Protein AF-A0A9E2DT09-F1 (afdb_monomer_lite)

Sequence (58 aa):
MSAWIADLTVKKQKAGRLAYLNARLIDPASGRDEIGGLLTQGETIADLGPHIIGDGLA

Structure (mmCIF, N/CA/C/O backbone):
data_AF-A0A9E2DT09-F1
#
_entry.id   AF-A0A9E2DT09-F1
#
loop_
_atom_site.group_PDB
_atom_site.id
_atom_site.type_symbol
_atom_site.label_atom_id
_atom_site.label_alt_id
_atom_site.label_comp_id
_atom_site.label_asym_id
_atom_site.label_entity_id
_atom_site.label_seq_id
_atom_site.pdbx_PDB_ins_code
_atom_site.Cartn_x
_atom_site.Cartn_y
_atom_site.Cartn_z
_atom_site.occupancy
_atom_site.B_iso_or_equiv
_atom_site.auth_seq_id
_atom_site.auth_comp_id
_atom_site.auth_asym_id
_atom_site.auth_atom_id
_atom_site.pdbx_PDB_model_num
ATOM 1 N N . MET A 1 1 ? -9.231 41.107 29.703 1.00 47.59 1 MET A N 1
ATOM 2 C CA . MET A 1 1 ? -9.040 40.393 28.423 1.00 47.59 1 MET A CA 1
ATOM 3 C C . MET A 1 1 ? -8.117 39.214 28.649 1.00 47.59 1 MET A C 1
ATOM 5 O O . MET A 1 1 ? -7.007 39.475 29.073 1.00 47.59 1 MET A O 1
ATOM 9 N N . SER A 1 2 ? -8.572 37.986 28.382 1.00 44.75 2 SER A N 1
ATOM 10 C CA . SER A 1 2 ? -7.740 36.836 27.980 1.00 44.75 2 SER A CA 1
ATOM 11 C C . SER A 1 2 ? -8.669 35.683 27.604 1.00 44.75 2 SER A C 1
ATOM 13 O O . SER A 1 2 ? -9.131 34.944 28.465 1.00 44.75 2 SER A O 1
ATOM 15 N N . ALA A 1 3 ? -8.978 35.565 26.316 1.00 66.12 3 ALA A N 1
ATOM 16 C CA . ALA A 1 3 ? -9.627 34.395 25.738 1.00 66.12 3 ALA A CA 1
ATOM 17 C C . ALA A 1 3 ? -8.803 33.976 24.518 1.00 66.12 3 ALA A C 1
ATOM 19 O O . ALA A 1 3 ? -9.071 34.435 23.418 1.00 66.12 3 ALA A O 1
ATOM 20 N N . TRP A 1 4 ? -7.759 33.175 24.735 1.00 67.94 4 TRP A N 1
ATOM 21 C CA . TRP A 1 4 ? -6.991 32.524 23.667 1.00 67.94 4 TRP A CA 1
ATOM 22 C C . TRP A 1 4 ? -6.481 31.170 24.158 1.00 67.94 4 TRP A C 1
ATOM 24 O O . TRP A 1 4 ? -5.289 30.942 24.310 1.00 67.94 4 TRP A O 1
ATOM 34 N N . ILE A 1 5 ? -7.409 30.259 24.423 1.00 58.03 5 ILE A N 1
ATOM 35 C CA . ILE A 1 5 ? -7.173 28.841 24.158 1.00 58.03 5 ILE A CA 1
ATOM 36 C C . ILE A 1 5 ? -8.366 28.443 23.305 1.00 58.03 5 ILE A C 1
ATOM 38 O O . ILE A 1 5 ? -9.430 28.098 23.813 1.00 58.03 5 ILE A O 1
ATOM 42 N N . ALA A 1 6 ? -8.227 28.663 21.998 1.00 60.41 6 ALA A N 1
ATOM 43 C CA . ALA A 1 6 ? -9.179 28.135 21.043 1.00 60.41 6 ALA A CA 1
ATOM 44 C C . ALA A 1 6 ? -9.165 26.613 21.191 1.00 60.41 6 ALA A C 1
ATOM 46 O O . ALA A 1 6 ? -8.097 26.004 21.241 1.00 60.41 6 ALA A O 1
ATOM 47 N N . ASP A 1 7 ? -10.358 26.047 21.316 1.00 64.50 7 ASP A N 1
ATOM 48 C CA . ASP A 1 7 ? -10.643 24.622 21.274 1.00 64.50 7 ASP A CA 1
ATOM 49 C C . ASP A 1 7 ? -9.774 23.916 20.215 1.00 64.50 7 ASP A C 1
ATOM 51 O O . ASP A 1 7 ? -10.026 23.994 19.014 1.00 64.50 7 ASP A O 1
ATOM 55 N N . LEU A 1 8 ? -8.716 23.236 20.667 1.00 67.50 8 LEU A N 1
ATOM 56 C CA . LEU A 1 8 ? -7.915 22.318 19.858 1.00 67.50 8 LEU A CA 1
ATOM 57 C C . LEU A 1 8 ? -8.622 20.959 19.817 1.00 67.50 8 LEU A C 1
ATOM 59 O O . LEU A 1 8 ? -8.020 19.921 20.095 1.00 67.50 8 LEU A O 1
ATOM 63 N N . THR A 1 9 ? -9.916 20.941 19.493 1.00 71.25 9 THR A N 1
ATOM 64 C CA . THR A 1 9 ? -10.574 19.683 19.154 1.00 71.25 9 THR A CA 1
ATOM 65 C C . THR A 1 9 ? -10.024 19.245 17.804 1.00 71.25 9 THR A C 1
ATOM 67 O O . THR A 1 9 ? -10.467 19.679 16.738 1.00 71.25 9 THR A O 1
ATOM 70 N N . VAL A 1 10 ? -9.019 18.370 17.841 1.00 68.38 10 VAL A N 1
ATOM 71 C CA . VAL A 1 10 ? -8.560 17.651 16.655 1.00 68.38 10 VAL A CA 1
ATOM 72 C C . VAL A 1 10 ? -9.724 16.779 16.196 1.00 68.38 10 VAL A C 1
ATOM 74 O O . VAL A 1 10 ? -9.985 15.709 16.749 1.00 68.38 10 VAL A O 1
ATOM 77 N N . LYS A 1 11 ? -10.465 17.241 15.184 1.00 71.69 11 LYS A N 1
ATOM 78 C CA . LYS A 1 11 ? -11.458 16.407 14.506 1.00 71.69 11 LYS A CA 1
ATOM 79 C C . LYS A 1 11 ? -10.734 15.195 13.929 1.00 71.69 11 LYS A C 1
ATOM 81 O O . LYS A 1 11 ? -9.973 15.324 12.972 1.00 71.69 11 LYS A O 1
ATOM 86 N N . LYS A 1 12 ? -11.003 14.012 14.488 1.00 68.62 12 LYS A N 1
ATOM 87 C CA . LYS A 1 12 ? -10.594 12.738 13.894 1.00 68.62 12 LYS A CA 1
ATOM 88 C C . LYS A 1 12 ? -11.287 12.616 12.535 1.00 68.62 12 LYS A C 1
ATOM 90 O O . LYS A 1 12 ? -12.472 12.293 12.462 1.00 68.62 12 LYS A O 1
ATOM 95 N N . GLN A 1 13 ? -10.567 12.935 11.463 1.00 69.75 13 GLN A N 1
ATOM 96 C CA . GLN A 1 13 ? -10.996 12.637 10.099 1.00 69.75 13 GLN A CA 1
ATOM 97 C C . GLN A 1 13 ? -11.235 11.127 10.012 1.00 69.75 13 GLN A C 1
ATOM 99 O O . GLN A 1 13 ? -10.373 10.338 10.408 1.00 69.75 13 GLN A O 1
ATOM 104 N N . LYS A 1 14 ? -12.417 10.709 9.540 1.00 70.12 14 LYS A N 1
ATOM 105 C CA . LYS A 1 14 ? -12.614 9.300 9.188 1.00 70.12 14 LYS A CA 1
ATOM 106 C C . LYS A 1 14 ? -11.628 8.998 8.069 1.00 70.12 14 LYS A C 1
ATOM 108 O O . LYS A 1 14 ? -11.652 9.681 7.050 1.00 70.12 14 LYS A O 1
ATOM 113 N N . ALA A 1 15 ? -10.770 8.004 8.273 1.00 74.75 15 ALA A N 1
ATOM 114 C CA . ALA A 1 15 ? -9.894 7.534 7.217 1.00 74.75 15 ALA A CA 1
ATOM 115 C C . ALA A 1 15 ? -10.788 7.048 6.060 1.00 74.75 15 ALA A C 1
ATOM 117 O O . ALA A 1 15 ? -11.556 6.098 6.206 1.00 74.75 15 ALA A O 1
ATOM 118 N N . GLY A 1 16 ? -10.795 7.814 4.968 1.00 85.19 16 GLY A N 1
ATOM 119 C CA . GLY A 1 16 ? -11.558 7.527 3.759 1.00 85.19 16 GLY A CA 1
ATOM 120 C C . GLY A 1 16 ? -10.831 6.517 2.876 1.00 85.19 16 GLY A C 1
ATOM 121 O O . GLY A 1 16 ? -10.055 5.694 3.364 1.00 85.19 16 GLY A O 1
ATOM 122 N N . ARG A 1 17 ? -11.073 6.582 1.564 1.00 91.88 17 ARG A N 1
ATOM 123 C CA . ARG A 1 17 ? -10.242 5.873 0.586 1.00 91.88 17 ARG A CA 1
ATOM 124 C C . ARG A 1 17 ? -8.935 6.649 0.402 1.00 91.88 17 ARG A C 1
ATOM 126 O O . ARG A 1 17 ? -8.990 7.851 0.156 1.00 91.88 17 ARG A O 1
ATOM 133 N N . LEU A 1 18 ? -7.789 5.985 0.531 1.00 91.62 18 LEU A N 1
ATOM 134 C CA . LEU A 1 18 ? -6.474 6.610 0.373 1.00 91.62 18 LEU A CA 1
ATOM 135 C C . LEU A 1 18 ? -5.551 5.709 -0.443 1.00 91.62 18 LEU A C 1
ATOM 137 O O . LEU A 1 18 ? -5.493 4.505 -0.207 1.00 91.62 18 LEU A O 1
ATOM 141 N N . ALA A 1 19 ? -4.816 6.306 -1.377 1.00 93.19 19 ALA A N 1
ATOM 142 C CA . ALA A 1 19 ? -3.818 5.613 -2.173 1.00 93.19 19 ALA A CA 1
ATOM 143 C C . ALA A 1 19 ? -2.413 6.114 -1.832 1.00 93.19 19 ALA A C 1
ATOM 145 O O . ALA A 1 19 ? -2.142 7.314 -1.865 1.00 93.19 19 ALA A O 1
ATOM 146 N N . TYR A 1 20 ? -1.515 5.178 -1.553 1.00 93.75 20 TYR A N 1
ATOM 147 C CA . TYR A 1 20 ? -0.080 5.406 -1.479 1.00 93.75 20 TYR A CA 1
ATOM 148 C C . TYR A 1 20 ? 0.526 4.936 -2.796 1.00 93.75 20 TYR A C 1
ATOM 150 O O . TYR A 1 20 ? 0.439 3.756 -3.131 1.00 93.75 20 TYR A O 1
ATOM 158 N N . LEU A 1 21 ? 1.111 5.862 -3.547 1.00 94.19 21 LEU A N 1
ATOM 159 C CA . LEU A 1 21 ? 1.716 5.596 -4.850 1.00 94.19 21 LEU A CA 1
ATOM 160 C C . LEU A 1 21 ? 3.235 5.533 -4.735 1.00 94.19 21 LEU A C 1
ATOM 162 O O . LEU A 1 21 ? 3.816 6.160 -3.849 1.00 94.19 21 LEU A O 1
ATOM 166 N N . ASN A 1 22 ? 3.869 4.810 -5.661 1.00 93.56 22 ASN A N 1
ATOM 167 C CA . ASN A 1 22 ? 5.319 4.598 -5.684 1.00 93.56 22 ASN A CA 1
ATOM 168 C C . ASN A 1 22 ? 5.849 4.028 -4.352 1.00 93.56 22 ASN A C 1
ATOM 170 O O . ASN A 1 22 ? 6.941 4.367 -3.898 1.00 93.56 22 ASN A O 1
ATOM 174 N N . ALA A 1 23 ? 5.045 3.187 -3.703 1.00 94.38 23 ALA A N 1
ATOM 175 C CA . ALA A 1 23 ? 5.385 2.530 -2.455 1.00 94.38 23 ALA A CA 1
ATOM 176 C C . ALA A 1 23 ? 6.271 1.306 -2.718 1.00 94.38 23 ALA A C 1
ATOM 178 O O . ALA A 1 23 ? 6.100 0.609 -3.717 1.00 94.38 23 ALA A O 1
ATOM 179 N N . ARG A 1 24 ? 7.181 1.007 -1.786 1.00 96.62 24 ARG A N 1
ATOM 180 C CA . ARG A 1 24 ? 7.880 -0.282 -1.741 1.00 96.62 24 ARG A CA 1
ATOM 181 C C . ARG A 1 24 ? 7.095 -1.236 -0.845 1.00 96.62 24 ARG A C 1
ATOM 183 O O . ARG A 1 24 ? 6.975 -0.994 0.355 1.00 96.62 24 ARG A O 1
ATOM 190 N N . LEU A 1 25 ? 6.529 -2.278 -1.437 1.00 96.25 25 LEU A N 1
ATOM 191 C CA . LEU A 1 25 ? 5.716 -3.288 -0.773 1.00 96.25 25 LEU A CA 1
ATOM 192 C C . LEU A 1 25 ? 6.623 -4.424 -0.303 1.00 96.25 25 LEU A C 1
ATOM 194 O O . LEU A 1 25 ? 7.214 -5.125 -1.122 1.00 96.25 25 LEU A O 1
ATOM 198 N N . ILE A 1 26 ? 6.719 -4.596 1.015 1.00 97.12 26 ILE A N 1
ATOM 199 C CA . ILE A 1 26 ? 7.515 -5.647 1.652 1.00 97.12 26 ILE A CA 1
ATOM 200 C C . ILE A 1 26 ? 6.566 -6.556 2.440 1.00 97.12 26 ILE A C 1
ATOM 202 O O . ILE A 1 26 ? 5.903 -6.085 3.363 1.00 97.12 26 ILE A O 1
ATO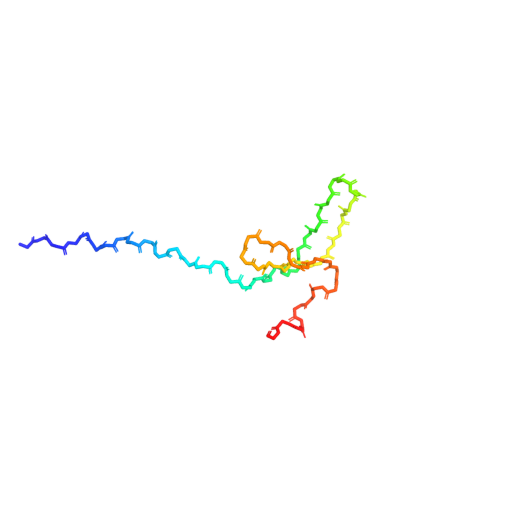M 206 N N . ASP A 1 27 ? 6.507 -7.845 2.094 1.00 96.12 27 ASP A N 1
ATOM 207 C CA . ASP A 1 27 ? 5.751 -8.866 2.837 1.00 96.12 27 ASP A CA 1
ATOM 208 C C . ASP A 1 27 ? 6.688 -10.007 3.271 1.00 96.12 27 ASP A C 1
ATOM 210 O O . ASP A 1 27 ? 7.056 -10.846 2.445 1.00 96.12 27 ASP A O 1
ATOM 214 N N . PRO A 1 28 ? 7.060 -10.079 4.563 1.00 96.94 28 PRO A N 1
ATOM 215 C CA . PRO A 1 28 ? 7.940 -11.123 5.083 1.00 96.94 28 PRO A CA 1
ATOM 216 C C . PRO A 1 28 ? 7.371 -12.542 4.982 1.00 96.94 28 PRO A C 1
ATOM 218 O O . PRO A 1 28 ? 8.148 -13.492 4.941 1.00 96.94 28 PRO A O 1
ATOM 221 N N . ALA A 1 29 ? 6.044 -12.709 4.967 1.00 97.69 29 ALA A N 1
ATOM 222 C CA . ALA A 1 29 ? 5.428 -14.033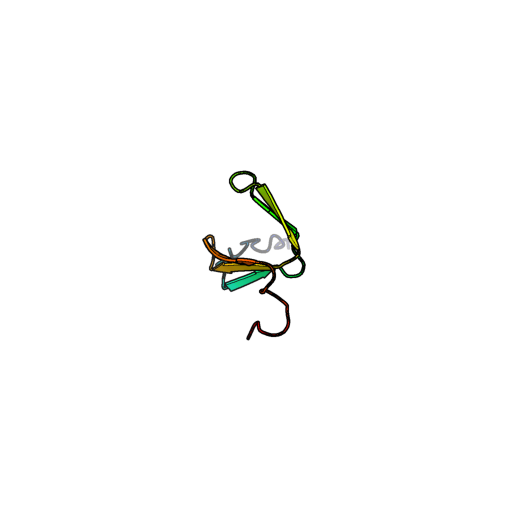 4.940 1.00 97.69 29 ALA A CA 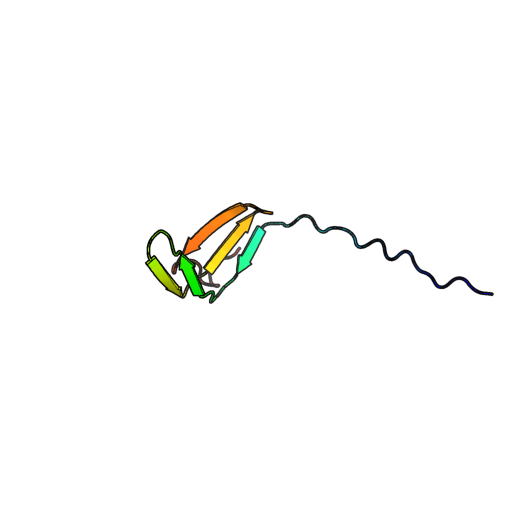1
ATOM 223 C C . ALA A 1 29 ? 5.558 -14.686 3.557 1.00 97.69 29 ALA A C 1
ATOM 225 O O . ALA A 1 29 ? 5.821 -15.883 3.463 1.00 97.69 29 ALA A O 1
ATOM 226 N N . SER A 1 30 ? 5.399 -13.896 2.491 1.00 95.38 30 SER A N 1
ATOM 227 C CA . SER A 1 30 ? 5.579 -14.355 1.108 1.00 95.38 30 SER A CA 1
ATOM 228 C C . SER A 1 30 ? 6.979 -14.091 0.542 1.00 95.38 30 SER A C 1
ATOM 230 O O . SER A 1 30 ? 7.313 -14.621 -0.515 1.00 95.38 30 SER A O 1
ATOM 232 N N . GLY A 1 31 ? 7.800 -13.287 1.224 1.00 96.44 31 GLY A N 1
ATOM 233 C CA . GLY A 1 31 ? 9.087 -12.816 0.710 1.00 96.44 31 GLY A CA 1
ATOM 234 C C . GLY A 1 31 ? 8.960 -11.738 -0.373 1.00 96.44 31 GLY A C 1
ATOM 235 O O . GLY A 1 31 ? 9.885 -11.566 -1.164 1.00 96.44 31 GLY A O 1
ATOM 236 N N . ARG A 1 32 ? 7.824 -11.029 -0.447 1.00 96.50 32 ARG A N 1
ATOM 237 C CA . ARG A 1 32 ? 7.607 -9.952 -1.427 1.00 96.50 32 ARG A CA 1
ATOM 238 C C . ARG A 1 32 ? 8.520 -8.765 -1.129 1.00 96.50 32 ARG A C 1
ATOM 240 O O . ARG A 1 32 ? 8.583 -8.312 0.013 1.00 96.50 32 ARG A O 1
ATOM 247 N N . ASP A 1 33 ? 9.135 -8.230 -2.177 1.00 97.50 33 ASP A N 1
ATOM 248 C CA . ASP A 1 33 ? 9.833 -6.943 -2.195 1.00 97.50 33 ASP A CA 1
ATOM 249 C C . ASP A 1 33 ? 9.700 -6.342 -3.602 1.00 97.50 33 ASP A C 1
ATOM 251 O O . ASP A 1 33 ? 10.378 -6.766 -4.538 1.00 97.50 33 ASP A O 1
ATOM 255 N N . GLU A 1 34 ? 8.769 -5.403 -3.777 1.00 95.88 34 GLU A N 1
ATOM 256 C CA . GLU A 1 34 ? 8.492 -4.792 -5.082 1.00 95.88 34 GLU A CA 1
ATOM 257 C C . GLU A 1 34 ? 8.040 -3.330 -4.969 1.00 95.88 34 GLU A C 1
ATOM 259 O O . GLU A 1 34 ? 7.602 -2.873 -3.914 1.00 95.88 34 GLU A O 1
ATOM 264 N N . ILE A 1 35 ? 8.129 -2.585 -6.073 1.00 96.12 35 ILE A N 1
ATOM 265 C CA . ILE A 1 35 ? 7.559 -1.235 -6.188 1.00 96.12 35 ILE A CA 1
ATOM 266 C C . ILE A 1 35 ? 6.121 -1.330 -6.712 1.00 96.12 35 ILE A C 1
ATOM 268 O O . ILE A 1 35 ? 5.844 -2.098 -7.630 1.00 96.12 35 ILE A O 1
ATOM 272 N N . GLY A 1 36 ? 5.219 -0.517 -6.164 1.00 94.38 36 GLY A N 1
ATOM 273 C CA . GLY A 1 36 ? 3.823 -0.444 -6.584 1.00 94.38 36 GLY A CA 1
ATOM 274 C C . GLY A 1 36 ? 3.032 0.600 -5.804 1.00 94.38 36 GLY A C 1
ATOM 275 O O . GLY A 1 36 ? 3.529 1.690 -5.515 1.00 94.38 36 GLY A O 1
ATOM 276 N N . GLY A 1 37 ? 1.802 0.259 -5.434 1.00 95.69 37 GLY A N 1
ATOM 277 C CA . GLY A 1 37 ? 0.966 1.092 -4.580 1.00 95.69 37 GLY A CA 1
ATOM 278 C C . GLY A 1 37 ? 0.146 0.294 -3.572 1.00 95.69 37 GLY A C 1
ATOM 279 O O . GLY A 1 37 ? 0.044 -0.931 -3.646 1.00 95.69 37 GLY A O 1
ATOM 280 N N . LEU A 1 38 ? -0.431 1.019 -2.615 1.00 95.44 38 LEU A N 1
ATOM 281 C CA . LEU A 1 38 ? -1.302 0.497 -1.564 1.00 95.44 38 LEU A CA 1
ATOM 282 C C . LEU A 1 38 ? -2.575 1.332 -1.506 1.00 95.44 38 LEU A C 1
ATOM 284 O O . LEU A 1 38 ? -2.515 2.552 -1.357 1.00 95.44 38 LEU A O 1
ATOM 288 N N . LEU A 1 39 ? -3.724 0.672 -1.566 1.00 95.06 39 LEU A N 1
ATOM 289 C CA . LEU A 1 39 ? -5.025 1.310 -1.495 1.00 95.06 39 LEU A CA 1
ATOM 290 C C . LEU A 1 39 ? -5.735 0.881 -0.212 1.00 95.06 39 LEU A C 1
ATOM 292 O O . LEU A 1 39 ? -5.990 -0.304 0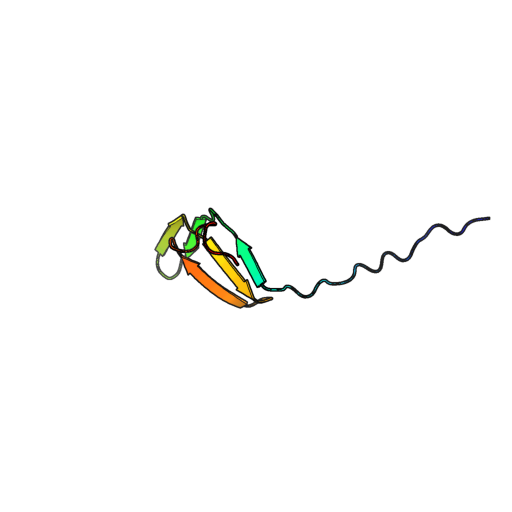.009 1.00 95.06 39 LEU A O 1
ATOM 296 N N . THR A 1 40 ? -6.073 1.849 0.635 1.00 94.94 40 THR A N 1
ATOM 297 C CA . THR A 1 40 ? -6.779 1.608 1.895 1.00 94.94 40 THR A CA 1
ATOM 298 C C . THR A 1 40 ? -8.202 2.138 1.843 1.00 94.94 40 THR A C 1
ATOM 300 O 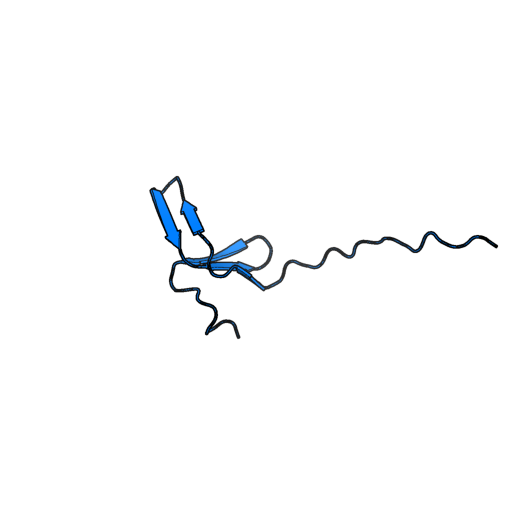O . THR A 1 40 ? -8.508 3.106 1.144 1.00 94.94 40 THR A O 1
ATOM 303 N N . GLN A 1 41 ? -9.086 1.495 2.600 1.00 93.31 41 GLN A N 1
ATOM 304 C CA . GLN A 1 41 ? -10.407 2.007 2.939 1.00 93.31 41 GLN A CA 1
ATOM 305 C C . GLN A 1 41 ? -10.528 2.035 4.451 1.00 93.31 41 GLN A C 1
ATOM 307 O O . GLN A 1 41 ? -10.737 1.005 5.092 1.00 93.31 41 GLN A O 1
ATOM 312 N N . GLY A 1 42 ? -10.342 3.218 5.026 1.00 91.88 42 GLY A N 1
ATOM 313 C CA . GLY A 1 42 ? -10.153 3.327 6.461 1.00 91.88 42 GLY A CA 1
ATOM 314 C C . GLY A 1 42 ? -8.918 2.557 6.916 1.00 91.88 42 GLY A C 1
ATOM 315 O O . GLY A 1 42 ? -7.808 2.830 6.468 1.00 91.88 42 GLY A O 1
ATOM 316 N N . GLU A 1 43 ? -9.130 1.596 7.808 1.00 92.50 43 GLU A N 1
ATOM 317 C CA . GLU A 1 43 ? -8.075 0.785 8.430 1.00 92.50 43 GLU A CA 1
ATOM 318 C C . GLU A 1 43 ? -7.832 -0.540 7.684 1.00 92.50 43 GLU A C 1
ATOM 320 O O . GLU A 1 43 ? -7.021 -1.359 8.108 1.00 92.50 43 GLU A O 1
ATOM 325 N N . THR A 1 44 ? -8.529 -0.768 6.567 1.00 95.06 44 THR A N 1
ATOM 326 C CA . THR A 1 44 ? -8.435 -2.001 5.780 1.00 95.06 44 THR A CA 1
ATOM 327 C C . THR A 1 44 ? -7.606 -1.786 4.519 1.00 95.06 44 THR A C 1
ATOM 329 O O . THR A 1 44 ? -7.837 -0.832 3.773 1.00 95.06 44 THR A O 1
ATOM 332 N N . ILE A 1 45 ? -6.675 -2.707 4.251 1.00 95.19 45 ILE A N 1
ATOM 333 C CA . ILE A 1 45 ? -6.008 -2.814 2.950 1.00 95.19 45 ILE A CA 1
ATOM 334 C C . ILE A 1 45 ? -7.019 -3.377 1.961 1.00 95.19 45 ILE A C 1
ATOM 336 O O . ILE A 1 45 ? -7.486 -4.503 2.116 1.00 95.19 45 ILE A O 1
ATOM 340 N N . ALA A 1 46 ? -7.380 -2.577 0.971 1.00 95.50 46 ALA A N 1
ATOM 341 C CA . ALA A 1 46 ? -8.391 -2.945 0.000 1.00 95.50 46 ALA A CA 1
ATOM 342 C C . ALA A 1 46 ? -7.800 -3.439 -1.323 1.00 95.50 46 ALA A C 1
ATOM 344 O O . ALA A 1 46 ? -8.468 -4.199 -2.015 1.00 95.50 46 ALA A O 1
ATOM 345 N N . ASP A 1 47 ? -6.588 -3.001 -1.675 1.00 95.19 47 ASP A N 1
ATOM 346 C CA . ASP A 1 47 ? -5.797 -3.539 -2.786 1.00 95.19 47 ASP A CA 1
ATOM 347 C C . ASP A 1 47 ? -4.314 -3.151 -2.617 1.00 95.19 47 ASP A C 1
ATOM 349 O O . ASP A 1 47 ? -4.004 -2.148 -1.964 1.00 95.19 47 ASP A O 1
ATOM 353 N N . LEU A 1 48 ? -3.397 -3.929 -3.191 1.00 95.62 48 LEU A N 1
ATOM 354 C CA . LEU A 1 48 ? -1.965 -3.626 -3.239 1.00 95.62 48 LEU A CA 1
ATOM 355 C C . LEU A 1 48 ? -1.308 -4.284 -4.453 1.00 95.62 48 LEU A C 1
ATOM 357 O O . LEU A 1 48 ? -1.673 -5.395 -4.838 1.00 95.62 48 LEU A O 1
ATOM 361 N N . GLY A 1 49 ? -0.285 -3.639 -5.008 1.00 94.81 49 GLY A N 1
ATOM 362 C CA . GLY A 1 49 ? 0.545 -4.249 -6.043 1.00 94.81 49 GLY A CA 1
ATOM 363 C C . GLY A 1 49 ? 1.128 -3.260 -7.050 1.00 94.81 49 GLY A C 1
ATOM 364 O O . GLY A 1 49 ? 0.892 -2.051 -6.952 1.00 94.81 49 GLY A O 1
ATOM 365 N N . PRO A 1 50 ? 1.880 -3.768 -8.042 1.00 93.81 50 PRO A N 1
ATOM 366 C CA . PRO A 1 50 ? 2.539 -2.955 -9.063 1.00 93.81 50 PRO A CA 1
ATOM 367 C C . PRO A 1 50 ? 1.555 -2.291 -10.037 1.00 93.81 50 PRO A C 1
ATOM 369 O O . PRO A 1 50 ? 1.925 -1.347 -10.725 1.00 93.81 50 PRO A O 1
ATOM 372 N N . HIS A 1 51 ? 0.300 -2.752 -10.097 1.00 92.44 51 HIS A N 1
ATOM 373 C CA . HIS A 1 51 ? -0.751 -2.169 -10.940 1.00 92.44 51 HIS A CA 1
ATOM 374 C C . HIS A 1 51 ? -1.355 -0.882 -10.368 1.00 92.44 51 HIS A C 1
ATOM 376 O O . HIS A 1 51 ? -2.053 -0.168 -11.085 1.00 92.44 51 HIS A O 1
ATOM 382 N N . ILE A 1 52 ? -1.104 -0.572 -9.093 1.00 92.19 52 ILE A N 1
ATOM 383 C CA . ILE A 1 52 ? -1.592 0.652 -8.454 1.00 92.19 52 ILE A CA 1
ATOM 384 C C . ILE A 1 52 ? -0.626 1.794 -8.782 1.00 92.19 52 ILE A C 1
ATOM 386 O O . ILE A 1 52 ? 0.262 2.147 -8.006 1.00 92.19 52 ILE A O 1
ATOM 390 N N . ILE A 1 53 ? -0.818 2.351 -9.974 1.00 80.44 53 ILE A N 1
ATOM 391 C CA . ILE A 1 53 ? -0.095 3.504 -10.514 1.00 8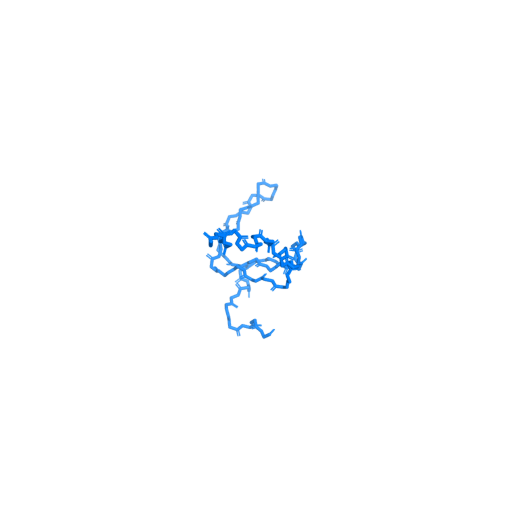0.44 53 ILE A CA 1
ATOM 392 C C . ILE A 1 53 ? -1.055 4.695 -10.633 1.00 80.44 53 ILE A C 1
ATOM 394 O O . ILE A 1 53 ? -2.261 4.513 -10.783 1.00 80.44 53 ILE A O 1
ATOM 398 N N . GLY A 1 54 ? -0.540 5.921 -10.512 1.00 74.75 54 GLY A N 1
ATOM 399 C CA . GLY A 1 54 ? -1.341 7.139 -10.297 1.00 74.75 54 GLY A CA 1
ATOM 400 C C . GLY A 1 54 ? -2.385 7.492 -11.364 1.00 74.75 54 GLY A C 1
ATOM 401 O O . GLY A 1 54 ? -3.227 8.348 -11.110 1.00 74.75 54 GLY A O 1
ATOM 402 N N . ASP A 1 55 ? -2.390 6.808 -12.506 1.00 65.31 55 ASP A N 1
ATOM 403 C CA . ASP A 1 55 ? -3.168 7.173 -13.694 1.00 65.31 55 ASP A CA 1
ATOM 404 C C . ASP A 1 55 ? -4.610 6.615 -13.710 1.00 65.31 55 ASP A C 1
ATOM 406 O O . ASP A 1 55 ? -5.281 6.650 -14.740 1.00 65.31 55 ASP A O 1
ATOM 410 N N . GLY A 1 56 ? -5.119 6.108 -12.579 1.00 57.09 56 GLY A N 1
ATOM 411 C CA . GLY A 1 56 ? -6.454 5.489 -12.496 1.00 57.09 56 GLY A CA 1
ATOM 412 C C . GLY A 1 56 ? -7.223 5.704 -11.190 1.00 57.09 56 GLY A C 1
ATOM 413 O O . GLY A 1 56 ? -8.239 5.047 -10.968 1.00 57.09 56 GLY A O 1
ATOM 414 N N . LEU A 1 57 ? -6.760 6.594 -10.309 1.00 58.88 57 LEU A N 1
ATOM 415 C CA . LEU A 1 57 ? -7.443 6.906 -9.051 1.00 58.88 57 LEU A CA 1
ATOM 416 C C . LEU A 1 57 ? -8.477 8.019 -9.282 1.00 58.88 57 LEU A C 1
ATOM 418 O O . LEU A 1 57 ? -8.189 9.191 -9.042 1.00 58.88 57 LEU A O 1
ATOM 422 N N . ALA A 1 58 ? -9.646 7.648 -9.808 1.00 49.78 58 ALA A N 1
ATOM 423 C CA . ALA A 1 58 ? -10.817 8.524 -9.924 1.00 49.78 58 ALA A CA 1
ATOM 424 C C . ALA A 1 58 ? -11.668 8.519 -8.645 1.00 49.78 58 ALA A C 1
ATOM 426 O O . ALA A 1 58 ? -11.787 7.441 -8.014 1.00 49.78 58 ALA A O 1
#

pLDDT: mean 83.74, std 15.48, range [44.75, 97.69]

Radius of gyration: 18.07 Å; chains: 1; bounding box: 22×55×42 Å

Secondary structure (DSSP, 8-state):
----------------EEEEEEEEEEETTTTEEEEEEEEEETTEEEEEETT--GGG--

Foldseek 3Di:
DDDPPPPPPPPPDQQAKDKDAQDFDQDPVVRDTDTCMFIDGRPDGPDTDNPRHPPPDD